Protein AF-A0A352F0M5-F1 (afdb_monomer_lite)

Radius of gyration: 22.72 Å; chains: 1; bounding box: 65×69×51 Å

pLDDT: mean 89.51, std 15.89, range [37.47, 98.88]

Structure (mmCIF, N/CA/C/O backbone):
data_AF-A0A352F0M5-F1
#
_entry.id   AF-A0A352F0M5-F1
#
loop_
_atom_site.group_PDB
_atom_site.id
_atom_site.type_symbol
_atom_site.label_atom_id
_atom_site.label_alt_id
_atom_site.label_comp_id
_atom_site.label_asym_id
_atom_site.label_entity_id
_atom_site.label_seq_id
_atom_site.pdbx_PDB_ins_code
_atom_site.Cartn_x
_atom_site.Cartn_y
_atom_site.Cartn_z
_atom_site.occupancy
_atom_site.B_iso_or_equiv
_atom_site.auth_seq_id
_atom_site.auth_comp_id
_atom_site.auth_asym_id
_atom_site.auth_atom_id
_atom_site.pdbx_PDB_model_num
ATOM 1 N N . MET A 1 1 ? 38.430 -56.280 -32.526 1.00 38.50 1 MET A N 1
ATOM 2 C CA . MET A 1 1 ? 38.463 -55.019 -31.751 1.00 38.50 1 MET A CA 1
ATOM 3 C C . MET A 1 1 ? 37.377 -54.097 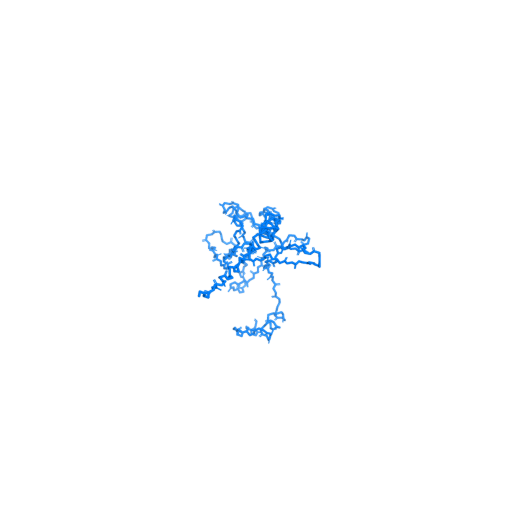-32.288 1.00 38.50 1 MET A C 1
ATOM 5 O O . MET A 1 1 ? 37.520 -53.612 -33.399 1.00 38.50 1 MET A O 1
ATOM 9 N N . LYS A 1 2 ? 36.256 -53.941 -31.570 1.00 37.47 2 LYS A N 1
ATOM 10 C CA . LYS A 1 2 ? 35.187 -52.993 -31.925 1.00 37.47 2 LYS A CA 1
ATOM 11 C C . LYS A 1 2 ? 35.391 -51.731 -31.089 1.00 37.47 2 LYS A C 1
ATOM 13 O O . LYS A 1 2 ? 35.404 -51.813 -29.866 1.00 37.47 2 LYS A O 1
ATOM 18 N N . LEU A 1 3 ? 35.627 -50.609 -31.759 1.00 42.34 3 LEU A N 1
ATOM 19 C CA . LEU A 1 3 ? 35.839 -49.307 -31.141 1.00 42.34 3 LEU A CA 1
ATOM 20 C C . LEU A 1 3 ? 34.457 -48.716 -30.818 1.00 42.34 3 LEU A C 1
ATOM 22 O O . LEU A 1 3 ? 33.738 -48.299 -31.722 1.00 42.34 3 LEU A O 1
ATOM 26 N N . SER A 1 4 ? 34.049 -48.756 -29.549 1.00 44.78 4 SER A N 1
ATOM 27 C CA . SER A 1 4 ? 32.827 -48.092 -29.084 1.00 44.78 4 SER A CA 1
ATOM 28 C C . SER A 1 4 ? 33.103 -46.603 -28.910 1.00 44.78 4 SER A C 1
ATOM 30 O O . SER A 1 4 ? 33.797 -46.198 -27.980 1.00 44.78 4 SER A O 1
ATOM 32 N N . THR A 1 5 ? 32.568 -45.783 -29.807 1.00 45.91 5 THR A N 1
ATOM 33 C CA . THR A 1 5 ? 32.601 -44.324 -29.693 1.00 45.91 5 THR A CA 1
ATOM 34 C C . THR A 1 5 ? 31.627 -43.887 -28.597 1.00 45.91 5 THR A C 1
ATOM 36 O O . THR A 1 5 ? 30.413 -43.929 -28.788 1.00 45.91 5 THR A O 1
ATOM 39 N N . LEU A 1 6 ? 32.144 -43.477 -27.434 1.00 50.50 6 LEU A N 1
ATOM 40 C CA . LEU A 1 6 ? 31.355 -42.752 -26.436 1.00 50.50 6 LEU A CA 1
ATOM 41 C C . LEU A 1 6 ? 31.089 -41.334 -26.960 1.00 50.50 6 LEU A C 1
ATOM 43 O O . LEU A 1 6 ? 32.001 -40.513 -27.035 1.00 50.50 6 LEU A O 1
ATOM 47 N N . ILE A 1 7 ? 29.838 -41.040 -27.309 1.00 53.38 7 ILE A N 1
ATOM 48 C CA . ILE A 1 7 ? 29.383 -39.675 -27.583 1.00 53.38 7 ILE A CA 1
ATOM 49 C C . ILE A 1 7 ? 29.121 -39.004 -26.230 1.00 53.38 7 ILE A C 1
ATOM 51 O O . ILE A 1 7 ? 28.092 -39.233 -25.599 1.00 53.38 7 ILE A O 1
ATOM 55 N N . PHE A 1 8 ? 30.062 -38.179 -25.772 1.00 48.06 8 PHE A N 1
ATOM 56 C CA . PHE A 1 8 ? 29.820 -37.223 -24.692 1.00 48.06 8 PHE A CA 1
ATOM 57 C C . PHE A 1 8 ? 29.032 -36.041 -25.270 1.00 48.06 8 PHE A C 1
ATOM 59 O O . PHE A 1 8 ? 29.603 -35.137 -25.878 1.00 48.06 8 PHE A O 1
ATOM 66 N N . VAL A 1 9 ? 27.707 -36.048 -25.110 1.00 54.28 9 VAL A N 1
ATOM 67 C CA . VAL A 1 9 ? 26.885 -34.858 -25.368 1.00 54.28 9 VAL A CA 1
ATOM 68 C C . VAL A 1 9 ? 27.141 -33.875 -24.227 1.00 54.28 9 VAL A C 1
ATOM 70 O O . VAL A 1 9 ? 26.575 -33.996 -23.143 1.00 54.28 9 VAL A O 1
ATOM 73 N N . VAL A 1 10 ? 28.035 -32.916 -24.454 1.00 55.19 10 VAL A N 1
ATOM 74 C CA . VAL A 1 10 ? 28.230 -31.780 -23.551 1.00 55.19 10 VAL A CA 1
ATOM 75 C C . VAL A 1 10 ? 27.029 -30.850 -23.725 1.00 55.19 10 VAL A C 1
ATOM 77 O O . VAL A 1 10 ? 26.967 -30.073 -24.675 1.00 55.19 10 VAL A O 1
ATOM 80 N N . PHE A 1 11 ? 26.059 -30.928 -22.812 1.00 54.56 11 PHE A N 1
ATOM 81 C CA . PHE A 1 11 ? 25.080 -29.859 -22.613 1.00 54.56 11 PHE A CA 1
ATOM 82 C C . PHE A 1 11 ? 25.842 -28.636 -22.083 1.00 54.56 11 PHE A C 1
ATOM 84 O O . PHE A 1 11 ? 26.047 -28.486 -20.879 1.00 54.56 11 PHE A O 1
ATOM 91 N N . VAL A 1 12 ? 26.334 -27.782 -22.984 1.00 56.44 12 VAL A N 1
ATOM 92 C CA . VAL A 1 12 ? 26.862 -26.468 -22.605 1.00 56.44 12 VAL A CA 1
ATOM 93 C C . VAL A 1 12 ? 25.679 -25.649 -22.101 1.00 56.44 12 VAL A C 1
ATOM 95 O O . VAL A 1 12 ? 24.803 -25.238 -22.858 1.00 56.44 12 VAL A O 1
ATOM 98 N N . LEU A 1 13 ? 25.639 -25.490 -20.784 1.00 53.12 13 LEU A N 1
ATOM 99 C CA . LEU A 1 13 ? 24.622 -24.774 -20.033 1.00 53.12 13 LEU A CA 1
ATOM 100 C C . LEU A 1 13 ? 24.558 -23.302 -20.467 1.00 53.12 13 LEU A C 1
ATOM 102 O O . LEU A 1 13 ? 25.525 -22.552 -20.335 1.00 53.12 13 LEU A O 1
ATOM 106 N N . THR A 1 14 ? 23.391 -22.866 -20.935 1.00 51.72 14 THR A N 1
ATOM 107 C CA . THR A 1 14 ? 23.050 -21.464 -21.211 1.00 51.72 14 THR A CA 1
ATOM 108 C C . THR A 1 14 ? 22.883 -20.666 -19.906 1.00 51.72 14 THR A C 1
ATOM 110 O O . THR A 1 14 ? 21.792 -20.204 -19.588 1.00 51.72 14 THR A O 1
ATOM 113 N N . PHE A 1 15 ? 23.947 -20.493 -19.115 1.00 55.72 15 PHE A N 1
ATOM 114 C CA . PHE A 1 15 ? 23.891 -19.710 -17.866 1.00 55.72 15 PHE A CA 1
ATOM 115 C C . PHE A 1 15 ? 23.842 -18.189 -18.092 1.00 55.72 15 PHE A C 1
ATOM 117 O O . PHE A 1 15 ? 23.341 -17.448 -17.248 1.00 55.72 15 PHE A O 1
ATOM 124 N N . ALA A 1 16 ? 24.335 -17.700 -19.234 1.00 55.16 16 ALA A N 1
ATOM 125 C CA . ALA A 1 16 ? 24.473 -16.263 -19.486 1.00 55.16 16 ALA A CA 1
ATOM 126 C C . ALA A 1 16 ? 23.126 -15.528 -19.655 1.00 55.16 16 ALA A C 1
ATOM 128 O O . ALA A 1 16 ? 23.014 -14.355 -19.302 1.00 55.16 16 ALA A O 1
ATOM 129 N N . GLN A 1 17 ? 22.087 -16.203 -20.159 1.00 50.84 17 GLN A N 1
ATOM 130 C CA . GLN A 1 17 ? 20.763 -15.594 -20.351 1.00 50.84 17 GLN A CA 1
ATOM 131 C C . GLN A 1 17 ? 19.983 -15.432 -19.038 1.00 50.84 17 GLN A C 1
ATOM 133 O O . GLN A 1 17 ? 19.281 -14.435 -18.872 1.00 50.84 17 GLN A O 1
ATOM 138 N N . GLN A 1 18 ? 20.125 -16.365 -18.090 1.00 52.69 18 GLN A N 1
ATOM 139 C CA . GLN A 1 18 ? 19.417 -16.297 -16.806 1.00 52.69 18 GLN A CA 1
ATOM 140 C C . GLN A 1 18 ? 19.937 -15.166 -15.909 1.00 52.69 18 GLN A C 1
ATOM 142 O O . GLN A 1 18 ? 19.137 -14.501 -15.256 1.00 52.69 18 GLN A O 1
ATOM 147 N N . ALA A 1 19 ? 21.246 -14.891 -15.927 1.00 57.59 19 ALA A N 1
ATOM 148 C CA . ALA A 1 19 ? 21.834 -13.804 -15.142 1.00 57.59 19 ALA A CA 1
ATOM 149 C C . ALA A 1 19 ? 21.319 -12.415 -15.573 1.00 57.59 19 ALA A C 1
ATOM 151 O O . ALA A 1 19 ? 20.979 -11.599 -14.725 1.00 57.59 19 ALA A O 1
ATOM 152 N N . ASN A 1 20 ? 21.193 -12.167 -16.882 1.00 62.47 20 ASN A N 1
ATOM 153 C CA . ASN A 1 20 ? 20.748 -10.875 -17.425 1.00 62.47 20 ASN A CA 1
ATOM 154 C C . ASN A 1 20 ? 19.236 -10.641 -17.219 1.00 62.47 20 ASN A C 1
ATOM 156 O O . ASN A 1 20 ? 18.799 -9.532 -16.923 1.00 62.47 20 ASN A O 1
ATOM 160 N N . ALA A 1 21 ? 18.419 -11.697 -17.319 1.00 61.97 21 ALA A N 1
ATOM 161 C CA . ALA A 1 21 ? 16.993 -11.601 -17.012 1.00 61.97 21 ALA A CA 1
ATOM 162 C C . ALA A 1 21 ? 16.757 -11.303 -15.522 1.00 61.97 21 ALA A C 1
ATOM 164 O O . ALA A 1 21 ? 16.006 -10.384 -15.206 1.00 61.97 21 ALA A O 1
ATOM 165 N N . GLN A 1 22 ? 17.427 -12.029 -14.619 1.00 68.69 22 GLN A N 1
ATOM 166 C CA . GLN A 1 22 ? 17.316 -11.825 -13.171 1.00 68.69 22 GLN A CA 1
ATOM 167 C C . GLN A 1 22 ? 17.728 -10.404 -12.749 1.00 68.69 22 GLN A C 1
ATOM 169 O O . GLN A 1 22 ? 17.089 -9.816 -11.878 1.00 68.69 22 GLN A O 1
ATOM 174 N N . ASP A 1 23 ? 18.737 -9.838 -13.413 1.00 84.12 23 ASP A N 1
ATOM 175 C CA . ASP A 1 23 ? 19.203 -8.469 -13.187 1.00 84.12 23 ASP A CA 1
ATOM 176 C C . ASP A 1 23 ? 18.105 -7.433 -13.491 1.00 84.12 23 ASP A C 1
ATOM 178 O O . ASP A 1 23 ? 17.802 -6.578 -12.663 1.00 84.12 23 ASP A O 1
ATOM 182 N N . LYS A 1 24 ? 17.385 -7.567 -14.615 1.00 91.62 24 LYS A N 1
ATOM 183 C CA . LYS A 1 24 ? 16.294 -6.635 -14.976 1.00 91.62 24 LYS A CA 1
ATOM 184 C C . LYS A 1 24 ? 15.140 -6.625 -13.971 1.00 91.62 24 LYS A C 1
ATOM 186 O O . LYS A 1 24 ? 14.629 -5.555 -13.646 1.00 91.62 24 LYS A O 1
ATOM 191 N N . TRP A 1 25 ? 14.727 -7.794 -13.477 1.00 93.94 25 TRP A N 1
ATOM 192 C CA . TRP A 1 25 ? 13.666 -7.888 -12.465 1.00 93.94 25 TRP A CA 1
ATOM 193 C C . TRP A 1 25 ? 14.105 -7.283 -11.132 1.00 93.94 25 TRP A C 1
ATOM 195 O O . TRP A 1 25 ? 13.325 -6.582 -10.490 1.00 93.94 25 TRP A O 1
ATOM 205 N N . GLN A 1 26 ? 15.359 -7.504 -10.735 1.00 93.81 26 GLN A N 1
ATOM 206 C CA . GLN A 1 26 ? 15.910 -6.894 -9.531 1.00 93.81 26 GLN A CA 1
ATOM 207 C C . GLN A 1 26 ? 16.006 -5.368 -9.661 1.00 93.81 26 GLN A C 1
ATOM 209 O O . GLN A 1 26 ? 15.571 -4.654 -8.758 1.00 93.81 26 GLN A O 1
ATOM 214 N N . ILE A 1 27 ? 16.507 -4.870 -10.795 1.00 94.94 27 ILE A N 1
ATOM 215 C CA . ILE A 1 27 ? 16.566 -3.435 -11.097 1.00 94.94 27 ILE A CA 1
ATOM 216 C C . ILE A 1 27 ? 15.164 -2.816 -11.018 1.00 94.94 27 ILE A C 1
ATOM 218 O O . ILE A 1 27 ? 14.997 -1.752 -10.428 1.00 94.94 27 ILE A O 1
ATOM 222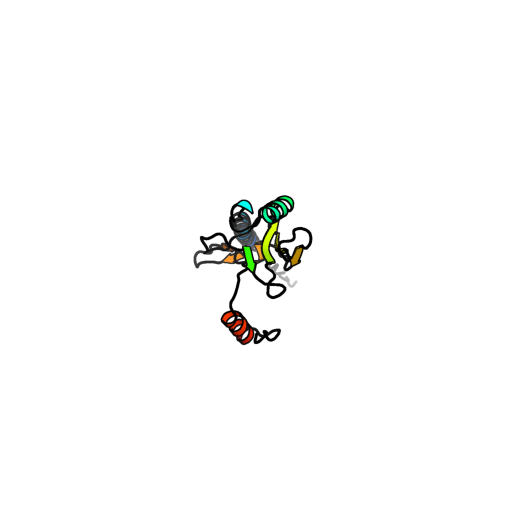 N N . ALA A 1 28 ? 14.140 -3.485 -11.554 1.00 96.12 28 ALA A N 1
ATOM 223 C CA . ALA A 1 28 ? 12.761 -3.001 -11.497 1.00 96.12 28 ALA A CA 1
ATOM 224 C C . ALA A 1 28 ? 12.173 -2.993 -10.071 1.00 96.12 28 ALA A C 1
ATOM 226 O O . ALA A 1 28 ? 11.469 -2.051 -9.693 1.00 96.12 28 ALA A O 1
ATOM 227 N N . ASP A 1 29 ? 12.479 -4.000 -9.247 1.00 96.88 29 ASP A N 1
ATOM 228 C CA . ASP A 1 29 ? 12.089 -4.009 -7.830 1.00 96.88 29 ASP A CA 1
ATOM 229 C C . ASP A 1 29 ? 12.732 -2.835 -7.074 1.00 96.88 29 ASP A C 1
ATOM 231 O O . ASP A 1 29 ? 12.071 -2.110 -6.324 1.00 96.88 29 ASP A O 1
ATOM 235 N N . GLU A 1 30 ? 14.023 -2.598 -7.307 1.00 96.31 30 GLU A N 1
ATOM 236 C CA . GLU A 1 30 ? 14.770 -1.489 -6.707 1.00 96.31 30 GLU A CA 1
ATOM 237 C C . GLU A 1 30 ? 14.256 -0.125 -7.181 1.00 96.31 30 GLU A C 1
ATOM 239 O O . GLU A 1 30 ? 14.119 0.793 -6.370 1.00 96.31 30 GLU A O 1
ATOM 244 N N . ALA A 1 31 ? 13.887 -0.013 -8.458 1.00 96.31 31 ALA A N 1
ATOM 245 C CA . ALA A 1 31 ? 13.338 1.198 -9.057 1.00 96.31 31 ALA A CA 1
ATOM 246 C C . ALA A 1 31 ? 11.861 1.456 -8.707 1.00 96.31 31 ALA A C 1
ATOM 248 O O . ALA A 1 31 ? 11.352 2.547 -8.977 1.00 96.31 31 ALA A O 1
ATOM 249 N N . THR A 1 32 ? 11.154 0.489 -8.107 1.00 97.62 32 THR A N 1
ATOM 250 C CA . THR A 1 32 ? 9.743 0.656 -7.733 1.00 97.62 32 THR A CA 1
ATOM 251 C C . THR A 1 32 ? 9.577 1.853 -6.796 1.00 97.62 32 THR A C 1
ATOM 253 O O . THR A 1 32 ? 10.161 1.906 -5.707 1.00 97.62 32 THR A O 1
ATOM 256 N N . LEU A 1 33 ? 8.732 2.807 -7.203 1.00 98.12 33 LEU A N 1
ATOM 257 C CA . LEU A 1 33 ? 8.438 4.005 -6.426 1.00 98.12 33 LEU A CA 1
ATOM 258 C C . LEU A 1 33 ? 7.743 3.628 -5.115 1.00 98.12 33 LEU A C 1
ATOM 260 O O . LEU A 1 33 ? 6.646 3.071 -5.107 1.00 98.12 33 LEU A O 1
ATOM 264 N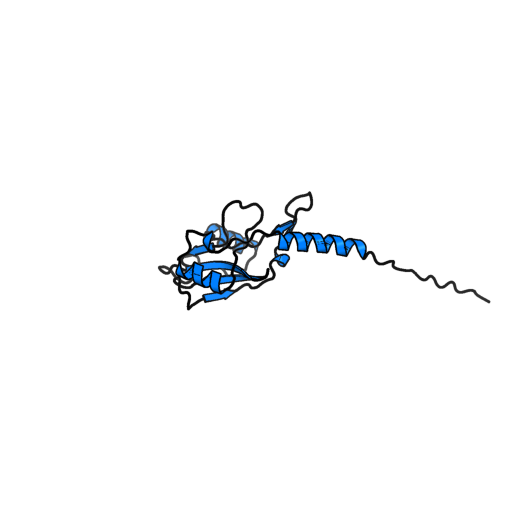 N . ARG A 1 34 ? 8.368 3.985 -3.991 1.00 98.31 34 ARG A N 1
ATOM 265 C CA . ARG A 1 34 ? 7.831 3.768 -2.644 1.00 98.31 34 ARG A CA 1
ATOM 266 C C . ARG A 1 34 ? 7.748 5.091 -1.898 1.00 98.31 34 ARG A C 1
ATOM 268 O O . ARG A 1 34 ? 8.756 5.658 -1.478 1.00 98.31 34 ARG A O 1
ATOM 275 N N . LEU A 1 35 ? 6.532 5.602 -1.736 1.00 98.69 35 LEU A N 1
ATOM 276 C CA . LEU A 1 35 ? 6.298 6.901 -1.114 1.00 98.69 35 LEU A CA 1
ATOM 277 C C . LEU A 1 35 ? 6.411 6.816 0.411 1.00 98.69 35 LEU A C 1
ATOM 279 O O . LEU A 1 35 ? 6.004 5.836 1.040 1.00 98.69 35 LEU A O 1
ATOM 283 N N . LYS A 1 36 ? 6.939 7.874 1.034 1.00 98.62 36 LYS A N 1
ATOM 284 C CA . LYS A 1 36 ? 6.914 8.018 2.497 1.00 98.62 36 LYS A CA 1
ATOM 285 C C . LYS A 1 36 ? 5.471 8.252 2.972 1.00 98.62 36 LYS A C 1
ATOM 287 O O . LYS A 1 36 ? 4.715 8.914 2.264 1.00 98.62 36 LYS A O 1
ATOM 292 N N . PRO A 1 37 ? 5.099 7.841 4.200 1.00 98.62 37 PRO A N 1
ATOM 293 C CA . PRO A 1 37 ? 3.756 8.076 4.742 1.00 98.62 37 PRO A CA 1
ATOM 294 C C . PRO A 1 37 ? 3.314 9.549 4.738 1.00 98.62 37 PRO A C 1
ATOM 296 O O . PRO A 1 37 ? 2.129 9.839 4.639 1.00 98.62 37 PRO A O 1
ATOM 299 N N . THR A 1 38 ? 4.258 10.491 4.800 1.00 98.50 38 THR A N 1
ATOM 300 C CA . THR A 1 38 ? 3.994 11.939 4.745 1.00 98.50 38 THR A CA 1
ATOM 301 C C . THR A 1 38 ? 3.512 12.438 3.382 1.00 98.50 38 THR A C 1
ATOM 303 O O . THR A 1 38 ? 3.057 13.572 3.299 1.00 98.50 38 THR A O 1
ATOM 306 N N . ALA A 1 39 ? 3.604 11.628 2.323 1.00 98.31 39 ALA A N 1
ATOM 307 C CA . ALA A 1 39 ? 3.069 11.962 1.002 1.00 98.31 39 ALA A CA 1
ATOM 308 C C . ALA A 1 39 ? 1.531 11.844 0.927 1.00 98.31 39 ALA A C 1
ATOM 310 O O . ALA A 1 39 ? 0.936 12.283 -0.052 1.00 98.31 39 ALA A O 1
ATOM 311 N N . PHE A 1 40 ? 0.889 11.266 1.948 1.00 98.25 40 PHE A N 1
ATOM 312 C CA . PHE A 1 40 ? -0.550 11.000 1.985 1.00 98.25 40 PHE A CA 1
ATOM 313 C C . PHE A 1 40 ? -1.236 11.941 2.978 1.00 98.25 40 PHE A C 1
ATOM 315 O O . PHE A 1 40 ? -1.342 11.640 4.169 1.00 98.25 40 PHE A O 1
ATOM 322 N N . SER A 1 41 ? -1.702 13.095 2.495 1.00 97.06 41 SER A N 1
ATOM 323 C CA . SER A 1 41 ? -2.322 14.142 3.323 1.00 97.06 41 SER A CA 1
ATOM 324 C C . SER A 1 41 ? -3.607 13.694 4.027 1.00 97.06 41 SER A C 1
ATOM 326 O O . SER A 1 41 ? -3.968 14.253 5.060 1.00 97.06 41 SER A O 1
ATOM 328 N N . GLN A 1 42 ? -4.277 12.664 3.507 1.00 96.56 42 GLN A N 1
ATOM 329 C CA . GLN A 1 42 ? -5.467 12.081 4.117 1.00 96.56 42 GLN A CA 1
ATOM 330 C C . GLN A 1 42 ? -5.168 11.295 5.403 1.00 96.56 42 GLN A C 1
ATOM 332 O O . GLN A 1 42 ? -6.082 11.072 6.197 1.00 96.56 42 GLN A O 1
ATOM 337 N N . LEU A 1 43 ? -3.922 10.852 5.621 1.00 98.25 43 LEU A N 1
ATOM 338 C CA . LEU A 1 43 ? -3.580 10.043 6.788 1.00 98.25 43 LEU A CA 1
ATOM 339 C C . LEU A 1 43 ? -3.588 10.878 8.079 1.00 98.25 43 LEU A C 1
ATOM 341 O O . LEU A 1 43 ? -2.905 11.900 8.170 1.00 98.25 43 LEU A O 1
ATOM 345 N N . PRO A 1 44 ? -4.256 10.400 9.144 1.00 98.19 44 PRO A N 1
ATOM 346 C CA . PRO A 1 44 ? -4.125 10.970 10.474 1.00 98.19 44 PRO A CA 1
ATOM 347 C C . PRO A 1 44 ? -2.668 10.966 10.956 1.00 98.19 44 PRO A C 1
ATOM 349 O O . PRO A 1 44 ? -1.942 9.981 10.791 1.00 98.19 44 PRO A O 1
ATOM 352 N N . LYS A 1 45 ? -2.246 12.043 11.631 1.00 98.44 45 LYS A N 1
ATOM 353 C CA . LYS A 1 45 ? -0.862 12.224 12.115 1.00 98.44 45 LYS A CA 1
ATOM 354 C C . LYS A 1 45 ? -0.358 11.046 12.959 1.00 98.44 45 LYS A C 1
ATOM 356 O O . LYS A 1 45 ? 0.798 10.650 12.842 1.00 98.44 45 LYS A O 1
ATOM 361 N N . ASN A 1 46 ? -1.214 10.462 13.798 1.00 98.44 46 ASN A N 1
ATOM 362 C CA . ASN A 1 46 ? -0.867 9.293 14.610 1.00 98.44 46 ASN A CA 1
ATOM 363 C C . ASN A 1 46 ? -0.558 8.052 13.751 1.00 98.44 46 ASN A C 1
ATOM 365 O O . ASN A 1 46 ? 0.363 7.305 14.085 1.00 98.44 46 ASN A O 1
ATOM 369 N N . ILE A 1 47 ? -1.279 7.843 12.644 1.00 98.69 47 ILE A N 1
ATOM 370 C CA . ILE A 1 47 ? -1.023 6.741 11.707 1.00 98.69 47 ILE A CA 1
ATOM 371 C C . ILE A 1 47 ? 0.275 6.994 10.939 1.00 98.69 47 ILE A C 1
ATOM 373 O O . ILE A 1 47 ? 1.104 6.090 10.873 1.00 98.69 47 ILE A O 1
ATOM 377 N N . VAL A 1 48 ? 0.517 8.222 10.463 1.00 98.81 48 VAL A N 1
ATOM 378 C CA . VAL A 1 48 ? 1.793 8.606 9.820 1.00 98.81 48 VAL A CA 1
ATOM 379 C C . VAL A 1 48 ? 2.986 8.263 10.718 1.00 98.81 48 VAL A C 1
ATOM 381 O O . VAL A 1 48 ? 3.900 7.564 10.284 1.00 98.81 48 VAL A O 1
ATOM 384 N N . LEU A 1 49 ? 2.948 8.674 11.990 1.00 98.75 49 LEU A N 1
ATOM 385 C CA . LEU A 1 49 ? 4.009 8.378 12.961 1.00 98.75 49 LEU A CA 1
ATOM 386 C C . LEU A 1 49 ? 4.159 6.871 13.223 1.00 98.75 49 LEU A C 1
ATOM 388 O O . LEU A 1 49 ? 5.276 6.368 13.347 1.00 98.75 49 LEU A O 1
ATOM 392 N N . SER A 1 50 ? 3.047 6.130 13.289 1.00 98.62 50 SER A N 1
ATOM 393 C CA . SER A 1 50 ? 3.076 4.672 13.459 1.00 98.62 50 SER A CA 1
ATOM 394 C C . SER A 1 50 ? 3.734 3.971 12.268 1.00 98.62 50 SER A C 1
ATOM 396 O O . SER A 1 50 ? 4.561 3.082 12.465 1.00 98.62 50 SER A O 1
ATOM 398 N N . LEU A 1 51 ? 3.420 4.398 11.042 1.00 98.75 51 LEU A N 1
ATOM 399 C CA . LEU A 1 51 ? 4.020 3.881 9.811 1.00 98.75 51 LEU A CA 1
ATOM 400 C C . LEU A 1 51 ? 5.517 4.209 9.737 1.00 98.75 51 LEU A C 1
ATOM 402 O O . LEU A 1 51 ? 6.319 3.324 9.448 1.00 98.75 51 LEU A O 1
ATOM 406 N N . GLN A 1 52 ? 5.911 5.441 10.073 1.00 98.69 52 GLN A N 1
ATOM 407 C CA . GLN A 1 52 ? 7.321 5.844 10.130 1.00 98.69 52 GLN A CA 1
ATOM 408 C C . GLN A 1 52 ? 8.114 5.021 11.150 1.00 98.69 52 GLN A C 1
ATOM 410 O O . GLN A 1 52 ? 9.185 4.520 10.822 1.00 98.69 52 GLN A O 1
ATOM 415 N N . LYS A 1 53 ? 7.569 4.796 12.356 1.00 98.44 53 LYS A N 1
ATOM 416 C CA . LYS A 1 53 ? 8.195 3.938 13.380 1.00 98.44 53 LYS A CA 1
ATOM 417 C C . LYS A 1 53 ? 8.385 2.492 12.904 1.00 98.44 53 LYS A C 1
ATOM 419 O O . LYS A 1 53 ? 9.266 1.793 13.393 1.00 98.44 53 LYS A O 1
ATOM 424 N N . ARG A 1 54 ? 7.556 2.037 11.963 1.00 97.75 54 ARG A N 1
ATOM 425 C CA . ARG A 1 54 ? 7.639 0.708 11.339 1.00 97.75 54 ARG A CA 1
ATOM 426 C C . ARG A 1 54 ? 8.552 0.675 10.109 1.00 97.75 54 ARG A C 1
ATOM 428 O O . ARG A 1 54 ? 8.598 -0.361 9.452 1.00 97.75 54 ARG A O 1
ATOM 435 N N . SER A 1 55 ? 9.225 1.780 9.774 1.00 98.38 55 SER A N 1
ATOM 436 C CA . SER A 1 55 ? 10.002 1.944 8.535 1.00 98.38 55 SER A CA 1
ATOM 437 C C . SER A 1 55 ? 9.180 1.637 7.281 1.00 98.38 55 SER A C 1
ATOM 439 O O . SER A 1 55 ? 9.675 1.073 6.309 1.00 98.38 55 SER A O 1
ATOM 441 N N . CYS A 1 56 ? 7.890 1.966 7.331 1.00 98.62 56 CYS A N 1
ATOM 442 C CA . CYS A 1 56 ? 6.959 1.689 6.257 1.00 98.62 56 CYS A CA 1
ATOM 443 C C . CYS A 1 56 ? 7.094 2.708 5.126 1.00 98.62 56 CYS A C 1
ATOM 445 O O . CYS A 1 56 ? 7.087 3.919 5.364 1.00 98.62 56 CYS 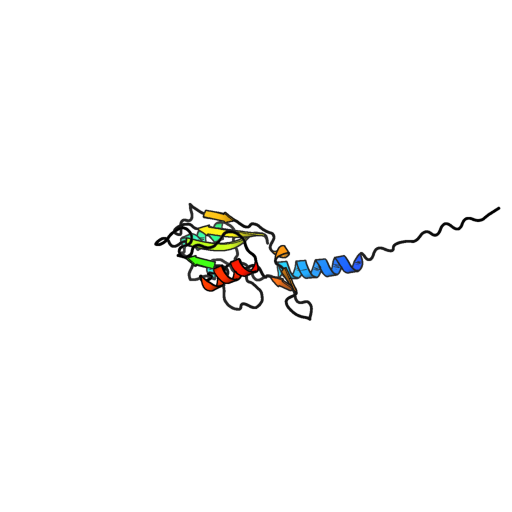A O 1
ATOM 447 N N . THR A 1 57 ? 7.108 2.208 3.897 1.00 98.81 57 THR A N 1
ATOM 448 C CA . THR A 1 57 ? 6.868 2.991 2.682 1.00 98.81 57 THR A CA 1
ATOM 449 C C . THR A 1 57 ? 5.689 2.391 1.920 1.00 98.81 57 THR A C 1
ATOM 451 O O . THR A 1 57 ? 5.350 1.227 2.123 1.00 98.81 57 THR A O 1
ATOM 454 N N . VAL A 1 58 ? 5.029 3.181 1.079 1.00 98.81 58 VAL A N 1
ATOM 455 C CA . VAL A 1 58 ? 3.839 2.751 0.336 1.00 98.81 58 VAL A CA 1
ATOM 456 C C . VAL A 1 58 ? 4.225 2.579 -1.136 1.00 98.81 58 VAL A C 1
ATOM 458 O O . VAL A 1 58 ? 4.437 3.591 -1.815 1.00 98.81 58 VAL A O 1
ATOM 461 N N . PRO A 1 59 ? 4.369 1.340 -1.640 1.00 98.62 59 PRO A N 1
ATOM 462 C CA . PRO A 1 59 ? 4.726 1.105 -3.034 1.00 98.62 59 PRO A CA 1
ATOM 463 C C . PRO A 1 59 ? 3.601 1.582 -3.955 1.00 98.62 59 PRO A C 1
ATOM 465 O O . PRO A 1 59 ? 2.430 1.541 -3.576 1.00 98.62 59 PRO A O 1
ATOM 468 N N . GLN A 1 60 ? 3.959 2.079 -5.132 1.00 98.56 60 GLN A N 1
ATOM 469 C CA . GLN A 1 60 ? 3.031 2.591 -6.138 1.00 98.56 60 GLN A CA 1
ATOM 470 C C . GLN A 1 60 ? 3.059 1.683 -7.364 1.00 98.56 60 GLN A C 1
ATOM 472 O O . GLN A 1 60 ? 4.127 1.220 -7.768 1.00 98.56 60 GLN A O 1
ATOM 477 N N . THR A 1 61 ? 1.893 1.419 -7.947 1.00 97.81 61 THR A N 1
ATOM 478 C CA . THR A 1 61 ? 1.793 0.642 -9.173 1.00 97.81 61 THR A CA 1
ATOM 479 C C . THR A 1 61 ? 2.304 1.413 -10.380 1.00 97.81 61 THR A C 1
ATOM 481 O O . THR A 1 61 ? 2.269 2.646 -10.413 1.00 97.81 61 THR A O 1
ATOM 484 N N . PHE A 1 62 ? 2.712 0.685 -11.420 1.00 94.69 62 PHE A N 1
ATOM 485 C CA . PHE A 1 62 ? 2.908 1.285 -12.738 1.00 94.69 62 PHE A CA 1
ATOM 486 C C . PHE A 1 62 ? 1.594 1.901 -13.254 1.00 94.69 62 PHE A C 1
ATOM 488 O O . PHE A 1 62 ? 0.497 1.503 -12.857 1.00 94.69 62 PHE A O 1
ATOM 495 N N . GLY A 1 63 ? 1.705 2.900 -14.129 1.00 90.31 63 GLY A N 1
ATOM 496 C CA . GLY A 1 63 ? 0.564 3.505 -14.827 1.00 90.31 63 GLY A CA 1
ATOM 497 C C . GLY A 1 63 ? -0.335 4.431 -13.995 1.00 90.31 63 GLY A C 1
ATOM 498 O O . GLY A 1 63 ? -1.100 5.189 -14.584 1.00 90.31 63 GLY A O 1
ATOM 499 N N . ASN A 1 64 ? -0.236 4.439 -12.660 1.00 92.06 64 ASN A N 1
ATOM 500 C CA . ASN A 1 64 ? -0.975 5.378 -11.814 1.00 92.06 64 ASN A CA 1
ATOM 501 C C . ASN A 1 64 ? -0.072 6.536 -11.368 1.00 92.06 64 ASN A C 1
ATOM 503 O O . ASN A 1 64 ? 0.900 6.342 -10.640 1.00 92.06 64 ASN A O 1
ATOM 507 N N . SER A 1 65 ? -0.408 7.753 -11.796 1.00 90.44 65 SER A N 1
ATOM 508 C CA . SER A 1 65 ? 0.341 8.973 -11.472 1.00 90.44 65 SER A CA 1
ATOM 509 C C . SER A 1 65 ? -0.026 9.582 -10.116 1.00 90.44 65 SER A C 1
ATOM 511 O O . SER A 1 65 ? 0.666 10.481 -9.637 1.00 90.44 65 SER A O 1
ATOM 513 N N . THR A 1 66 ? -1.104 9.114 -9.486 1.00 94.38 66 THR A N 1
ATOM 514 C CA . THR A 1 66 ? -1.595 9.640 -8.210 1.00 94.38 66 THR A CA 1
ATOM 515 C C . THR A 1 66 ? -1.188 8.739 -7.040 1.00 94.38 66 THR A C 1
ATOM 517 O O . THR A 1 66 ? -1.229 7.512 -7.177 1.00 94.38 66 THR A O 1
ATOM 520 N N . PRO A 1 67 ? -0.813 9.308 -5.873 1.00 97.75 67 PRO A N 1
ATOM 521 C CA . PRO A 1 67 ? -0.541 8.518 -4.678 1.00 97.75 67 PRO A CA 1
ATOM 522 C C . PRO A 1 67 ? -1.737 7.642 -4.282 1.00 97.75 67 PRO A C 1
ATOM 524 O O . PRO A 1 67 ? -2.810 8.148 -3.960 1.00 97.75 67 PRO A O 1
ATOM 527 N N . HIS A 1 68 ? -1.537 6.329 -4.259 1.00 98.19 68 HIS A N 1
ATOM 528 C CA . HIS A 1 68 ? -2.552 5.325 -3.930 1.00 98.19 68 HIS A CA 1
ATOM 529 C C . HIS A 1 68 ? -1.995 4.304 -2.925 1.00 98.19 68 HIS A C 1
ATOM 531 O O . HIS A 1 68 ? -0.956 4.543 -2.303 1.00 98.19 68 HIS A O 1
ATOM 537 N N . ASN A 1 69 ? -2.696 3.179 -2.728 1.00 98.50 69 ASN A N 1
ATOM 538 C CA . ASN A 1 69 ? -2.366 2.149 -1.733 1.00 98.50 69 ASN A CA 1
ATOM 539 C C . ASN A 1 69 ? -2.562 2.569 -0.263 1.00 98.50 69 ASN A C 1
ATOM 541 O O . ASN A 1 69 ? -2.046 1.938 0.665 1.00 98.50 69 ASN A O 1
ATOM 545 N N . VAL A 1 70 ? -3.381 3.602 -0.052 1.00 98.31 70 VAL A N 1
ATOM 546 C CA . VAL A 1 70 ? -3.872 4.063 1.250 1.00 98.31 70 VAL A CA 1
ATOM 547 C C . VAL A 1 70 ? -5.381 4.253 1.150 1.00 98.31 70 VAL A C 1
ATOM 549 O O . VAL A 1 70 ? -5.845 5.201 0.518 1.00 98.31 70 VAL A O 1
ATOM 552 N N . ILE A 1 71 ? -6.145 3.374 1.796 1.00 97.44 71 ILE A N 1
ATOM 553 C CA . ILE A 1 71 ? -7.610 3.393 1.769 1.00 97.44 71 ILE A CA 1
ATOM 554 C C . ILE A 1 71 ? -8.194 3.727 3.140 1.00 97.44 71 ILE A C 1
ATOM 556 O O . ILE A 1 71 ? -7.685 3.300 4.179 1.00 97.44 71 ILE A O 1
ATOM 560 N N . ARG A 1 72 ? -9.308 4.461 3.128 1.00 97.25 72 ARG A N 1
ATOM 561 C CA . ARG A 1 72 ? -10.162 4.712 4.291 1.00 97.25 72 ARG A CA 1
ATOM 562 C C . ARG A 1 72 ? -11.548 4.162 3.997 1.00 97.25 72 ARG A C 1
ATOM 564 O O . ARG A 1 72 ? -12.108 4.462 2.947 1.00 97.25 72 ARG A O 1
ATOM 571 N N . GLY A 1 73 ? -12.133 3.419 4.927 1.00 94.69 73 GLY A N 1
ATOM 572 C CA . GLY A 1 73 ? -13.468 2.860 4.725 1.00 94.69 73 GLY A CA 1
ATOM 573 C C . GLY A 1 73 ? -14.080 2.290 5.992 1.00 94.69 73 GLY A C 1
ATOM 574 O O . GLY A 1 73 ? -13.421 2.208 7.023 1.00 94.69 73 GLY A O 1
ATOM 575 N N . GLN A 1 74 ? -15.349 1.896 5.912 1.00 94.00 74 GLN A N 1
ATOM 576 C CA . GLN A 1 74 ? -16.032 1.173 6.986 1.00 94.00 74 GLN A CA 1
ATOM 577 C C . GLN A 1 74 ? -15.835 -0.328 6.776 1.00 94.00 74 GLN A C 1
ATOM 579 O O . GLN A 1 74 ? -16.705 -1.005 6.237 1.00 94.00 74 GLN A O 1
ATOM 584 N N . ILE A 1 75 ? -14.636 -0.816 7.108 1.00 91.94 75 ILE A N 1
ATOM 585 C CA . ILE A 1 75 ? -14.174 -2.159 6.735 1.00 91.94 75 ILE A CA 1
ATOM 586 C C . ILE A 1 75 ? -14.710 -3.194 7.726 1.00 91.94 75 ILE A C 1
ATOM 588 O O . ILE A 1 75 ? -15.263 -4.210 7.319 1.00 91.94 75 ILE A O 1
ATOM 592 N N . ALA A 1 76 ? -14.562 -2.942 9.029 1.00 92.19 76 ALA A N 1
ATOM 593 C CA . ALA A 1 76 ? -14.989 -3.887 10.060 1.00 92.19 76 ALA A CA 1
ATOM 594 C C . ALA A 1 76 ? -16.510 -3.897 10.261 1.00 92.19 76 ALA A C 1
ATOM 596 O O . ALA A 1 76 ? -17.109 -4.952 10.455 1.00 92.19 76 ALA A O 1
ATOM 597 N N . ARG A 1 77 ? -17.128 -2.710 10.289 1.00 92.50 77 ARG A N 1
ATOM 598 C CA . ARG A 1 77 ? -18.563 -2.526 10.541 1.00 92.50 77 ARG A CA 1
ATOM 599 C C . ARG A 1 77 ? -19.021 -1.126 10.157 1.00 92.50 77 ARG A C 1
ATOM 601 O O . ARG A 1 77 ? -18.232 -0.180 10.174 1.00 92.50 77 ARG A O 1
ATOM 608 N N . ARG A 1 78 ? -20.324 -0.989 9.902 1.00 91.69 78 ARG A N 1
ATOM 609 C CA . ARG A 1 78 ? -20.962 0.306 9.636 1.00 91.69 78 ARG A CA 1
ATOM 610 C C . ARG A 1 78 ? -20.733 1.283 10.802 1.00 91.69 78 ARG A C 1
ATOM 612 O O . ARG A 1 78 ? -20.783 0.891 11.965 1.00 91.69 78 ARG A O 1
ATOM 619 N N . GLY A 1 79 ? -20.467 2.546 10.481 1.00 94.31 79 GLY A N 1
ATOM 620 C CA . GLY A 1 79 ? -20.219 3.636 11.434 1.00 94.31 79 GLY A CA 1
ATOM 621 C C . GLY A 1 79 ? -18.786 3.738 11.977 1.00 94.31 79 GLY A C 1
ATOM 622 O O . GLY A 1 79 ? -18.441 4.755 12.572 1.00 94.31 79 GLY A O 1
ATOM 623 N N . GLN A 1 80 ? -17.932 2.738 11.748 1.00 95.06 80 GLN A N 1
ATOM 624 C CA . GLN A 1 80 ? -16.515 2.770 12.122 1.00 95.06 80 GLN A CA 1
ATOM 625 C C . GLN A 1 80 ? -15.658 3.095 10.900 1.00 95.06 80 GLN A C 1
ATOM 627 O O . GLN A 1 80 ? -15.883 2.508 9.853 1.00 95.06 80 GLN A O 1
ATOM 632 N N . PHE A 1 81 ? -14.664 3.981 11.017 1.00 96.06 81 PHE A N 1
ATOM 633 C CA . PHE A 1 81 ? -13.721 4.249 9.924 1.00 96.06 81 PHE A CA 1
ATOM 634 C C . PHE A 1 81 ? -12.352 3.640 10.209 1.00 96.06 81 PHE A C 1
ATOM 636 O O . PHE A 1 81 ? -11.655 4.029 11.146 1.00 96.06 81 PHE A O 1
ATOM 643 N N . ASP A 1 82 ? -11.964 2.719 9.344 1.00 97.88 82 ASP A N 1
ATOM 644 C CA . ASP A 1 82 ? -10.703 1.999 9.360 1.00 97.88 82 ASP A CA 1
ATOM 645 C C . ASP A 1 82 ? -9.768 2.547 8.281 1.00 97.88 82 ASP A C 1
ATOM 647 O O . ASP A 1 82 ? -10.205 3.167 7.304 1.00 97.88 82 ASP A O 1
ATOM 651 N N . TRP A 1 83 ? -8.475 2.283 8.452 1.00 98.44 83 TRP A N 1
ATOM 652 C CA . TRP A 1 83 ? -7.463 2.556 7.436 1.00 98.44 83 TRP A CA 1
ATOM 653 C C . TRP A 1 83 ? -6.778 1.268 7.023 1.00 98.44 83 TRP A C 1
ATOM 655 O O . TRP A 1 83 ? -6.350 0.518 7.895 1.00 98.44 83 TRP A O 1
ATOM 665 N N . ALA A 1 84 ? -6.618 1.047 5.722 1.00 98.62 84 ALA A N 1
ATOM 666 C CA . ALA A 1 84 ? -5.777 -0.019 5.193 1.00 98.62 84 ALA A CA 1
ATOM 667 C C . ALA A 1 84 ? -4.659 0.581 4.333 1.00 98.62 84 ALA A C 1
ATOM 669 O O . ALA A 1 84 ? -4.904 1.452 3.500 1.00 98.62 84 ALA A O 1
ATOM 670 N N . ILE A 1 85 ? -3.421 0.154 4.572 1.00 98.81 85 ILE A N 1
ATOM 671 C CA . ILE A 1 85 ? -2.233 0.662 3.883 1.00 98.81 85 ILE A CA 1
ATOM 672 C C . ILE A 1 85 ? -1.440 -0.527 3.359 1.00 98.81 85 ILE A C 1
ATOM 674 O O . ILE A 1 85 ? -1.084 -1.409 4.144 1.00 98.81 85 ILE A O 1
ATOM 678 N N . LEU A 1 86 ? -1.110 -0.539 2.066 1.00 98.88 86 LEU A N 1
ATOM 679 C CA . LEU A 1 86 ? -0.105 -1.468 1.558 1.00 98.88 86 LEU A CA 1
ATOM 680 C C . LEU A 1 86 ? 1.267 -0.949 1.991 1.00 98.88 86 LEU A C 1
ATOM 682 O O . LEU A 1 86 ? 1.756 0.066 1.506 1.00 98.88 86 LEU A O 1
ATOM 686 N N . CYS A 1 87 ? 1.859 -1.626 2.963 1.00 98.88 87 CYS A N 1
ATOM 687 C CA . CYS A 1 87 ? 3.086 -1.214 3.613 1.00 98.88 87 CYS A CA 1
ATOM 688 C C . CYS A 1 87 ? 4.244 -2.100 3.171 1.00 98.88 87 CYS A C 1
ATOM 690 O O . CYS A 1 87 ? 4.257 -3.281 3.519 1.00 98.88 87 CYS A O 1
ATOM 692 N N . SER A 1 88 ? 5.222 -1.531 2.468 1.00 98.81 88 SER A N 1
ATOM 693 C CA . SER A 1 88 ? 6.484 -2.188 2.128 1.00 98.81 88 SER A CA 1
ATOM 694 C C . SER A 1 88 ? 7.589 -1.810 3.115 1.00 98.81 88 SER A C 1
ATOM 696 O O . SER A 1 88 ? 7.826 -0.631 3.403 1.00 98.81 88 SER A O 1
ATOM 698 N N . ARG A 1 89 ? 8.260 -2.838 3.642 1.00 98.50 89 ARG A N 1
ATOM 699 C CA . ARG A 1 89 ? 9.445 -2.748 4.503 1.00 98.50 89 ARG A CA 1
ATOM 700 C C . ARG A 1 89 ? 10.509 -3.652 3.903 1.00 98.50 89 ARG A C 1
ATOM 702 O O . ARG A 1 89 ? 10.282 -4.853 3.793 1.00 98.50 89 ARG A O 1
ATOM 709 N N . ASN A 1 90 ? 11.653 -3.085 3.525 1.00 97.31 90 ASN A N 1
ATOM 710 C CA . ASN A 1 90 ? 12.750 -3.820 2.883 1.00 97.31 90 ASN A CA 1
ATOM 711 C C . ASN A 1 90 ? 12.283 -4.678 1.689 1.00 97.31 90 ASN A C 1
ATOM 713 O O . ASN A 1 90 ? 12.670 -5.836 1.582 1.00 97.31 90 ASN A O 1
ATOM 717 N N . ARG A 1 91 ? 11.442 -4.107 0.811 1.00 97.62 91 ARG A N 1
ATOM 718 C CA . ARG A 1 91 ? 10.899 -4.767 -0.396 1.00 97.62 91 ARG A CA 1
ATOM 719 C C . ARG A 1 91 ? 9.999 -5.979 -0.110 1.00 97.62 91 ARG A C 1
ATOM 721 O O . ARG A 1 91 ? 9.798 -6.831 -0.967 1.00 97.62 91 ARG A O 1
ATOM 728 N N . VAL A 1 92 ? 9.419 -6.033 1.089 1.00 98.56 92 VAL A N 1
ATOM 729 C CA . VAL A 1 92 ? 8.367 -6.987 1.454 1.00 98.56 92 VAL A CA 1
ATOM 730 C C . VAL A 1 92 ? 7.134 -6.210 1.889 1.00 98.56 92 VAL A C 1
ATOM 732 O O . VAL A 1 92 ? 7.182 -5.466 2.878 1.00 98.56 92 VAL A O 1
ATOM 735 N N . SER A 1 93 ? 6.026 -6.391 1.171 1.00 98.81 93 SER A N 1
ATOM 736 C CA . SER A 1 93 ? 4.772 -5.696 1.438 1.00 98.81 93 SER A CA 1
ATOM 737 C C . SER A 1 93 ? 3.753 -6.540 2.190 1.00 98.81 93 SER A C 1
ATOM 739 O O . SER A 1 93 ? 3.602 -7.746 2.004 1.00 98.81 93 SER A O 1
ATOM 741 N N . SER A 1 94 ? 3.010 -5.862 3.055 1.00 98.81 94 SER A N 1
ATOM 742 C CA . SER A 1 94 ? 1.900 -6.399 3.841 1.00 98.81 94 SER A CA 1
ATOM 743 C C . SER A 1 94 ? 0.818 -5.332 3.959 1.00 98.81 94 SER A C 1
ATOM 745 O O . SER A 1 94 ? 1.137 -4.143 3.986 1.00 98.81 94 SER A O 1
ATOM 747 N N . ILE A 1 95 ? -0.448 -5.727 4.050 1.00 98.81 95 ILE A N 1
ATOM 748 C CA . ILE A 1 95 ? -1.548 -4.788 4.280 1.00 98.81 95 ILE A CA 1
ATOM 749 C C . ILE A 1 95 ? -1.670 -4.570 5.788 1.00 98.81 95 ILE A C 1
ATOM 751 O O . ILE A 1 95 ? -1.946 -5.512 6.532 1.00 98.81 95 ILE A O 1
ATOM 755 N N . LEU A 1 96 ? -1.466 -3.330 6.233 1.00 98.81 96 LEU A N 1
ATOM 756 C CA . LEU A 1 96 ? -1.700 -2.918 7.614 1.00 98.81 96 LEU A CA 1
ATOM 757 C C . LEU A 1 96 ? -3.096 -2.326 7.744 1.00 98.81 96 LEU A C 1
ATOM 759 O O . LEU A 1 96 ? -3.397 -1.341 7.070 1.00 98.81 96 LEU A O 1
ATOM 763 N N . VAL A 1 97 ? -3.916 -2.886 8.632 1.00 98.69 97 VAL A N 1
ATOM 764 C CA . VAL A 1 97 ? -5.270 -2.393 8.910 1.00 98.69 97 VAL A CA 1
ATOM 765 C C . VAL A 1 97 ? -5.329 -1.778 10.304 1.00 98.69 97 VAL A C 1
ATOM 767 O O . VAL A 1 97 ? -5.182 -2.485 11.297 1.00 98.69 97 VAL A O 1
ATOM 770 N N . PHE A 1 98 ? -5.541 -0.465 10.379 1.00 98.62 98 PHE A N 1
ATOM 771 C CA . PHE A 1 98 ? -5.713 0.295 11.618 1.00 98.62 98 PHE A CA 1
ATOM 772 C C . PHE A 1 98 ? -7.204 0.396 11.939 1.00 98.62 98 PHE A C 1
ATOM 774 O O . PHE A 1 98 ? -7.917 1.253 11.402 1.00 98.62 98 PHE A O 1
ATOM 781 N N . TRP A 1 99 ? -7.672 -0.481 12.824 1.00 98.12 99 TRP A N 1
ATOM 782 C CA . TRP A 1 99 ? -9.084 -0.559 13.187 1.00 98.12 99 TRP A CA 1
ATOM 783 C C . TRP A 1 99 ? -9.517 0.675 13.972 1.00 98.12 99 TRP A C 1
ATOM 785 O O . TRP A 1 99 ? -8.887 1.041 14.968 1.00 98.12 99 TRP A O 1
ATOM 795 N N . ASN A 1 100 ? -10.586 1.330 13.521 1.00 97.38 1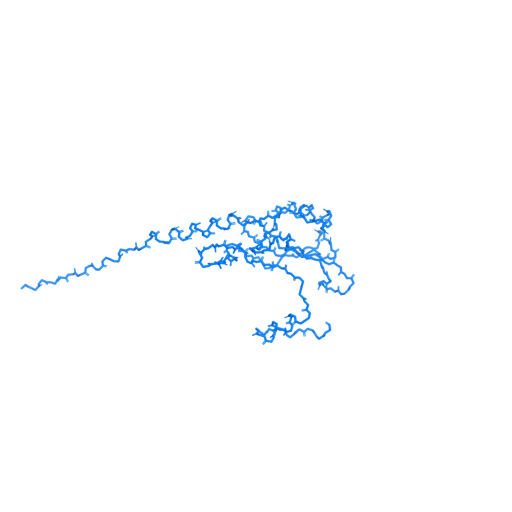00 ASN A N 1
ATOM 796 C CA . ASN A 1 100 ? -11.084 2.592 14.064 1.00 97.38 100 ASN A CA 1
ATOM 797 C C . ASN A 1 100 ? -9.983 3.674 14.187 1.00 97.38 100 ASN A C 1
ATOM 799 O O . ASN A 1 100 ? -9.967 4.456 15.137 1.00 97.38 100 ASN A O 1
ATOM 803 N N . GLY A 1 101 ? -8.982 3.650 13.297 1.00 97.00 101 GLY A N 1
ATOM 804 C CA . GLY A 1 101 ? -7.819 4.546 13.343 1.00 97.00 101 GLY A CA 1
ATOM 805 C C . GLY A 1 101 ? -6.851 4.321 14.517 1.00 97.00 101 GLY A C 1
ATOM 806 O O . GLY A 1 101 ? -5.974 5.156 14.761 1.00 97.00 101 GLY A O 1
ATOM 807 N N . SER A 1 102 ? -6.983 3.213 15.252 1.00 97.56 102 SER A N 1
ATOM 808 C CA . SER A 1 102 ? -6.137 2.888 16.401 1.00 97.56 102 SER A CA 1
ATOM 809 C C . SER A 1 102 ? -4.753 2.405 15.972 1.00 97.56 102 SER A C 1
ATOM 811 O O . SER A 1 102 ? -4.613 1.445 15.221 1.00 97.56 102 SER A O 1
ATOM 813 N N . THR A 1 103 ? -3.704 3.004 16.534 1.00 97.62 103 THR A N 1
ATOM 814 C CA . THR A 1 103 ? -2.312 2.548 16.357 1.00 97.62 103 THR A CA 1
ATOM 815 C C . THR A 1 103 ? -1.927 1.401 17.297 1.00 97.62 103 THR A C 1
ATOM 817 O O . THR A 1 103 ? -0.826 0.863 17.182 1.00 97.62 103 THR A O 1
ATOM 820 N N . LYS A 1 104 ? -2.826 1.021 18.218 1.00 96.94 104 LYS A N 1
ATOM 821 C CA . LYS A 1 104 ? -2.673 -0.123 19.134 1.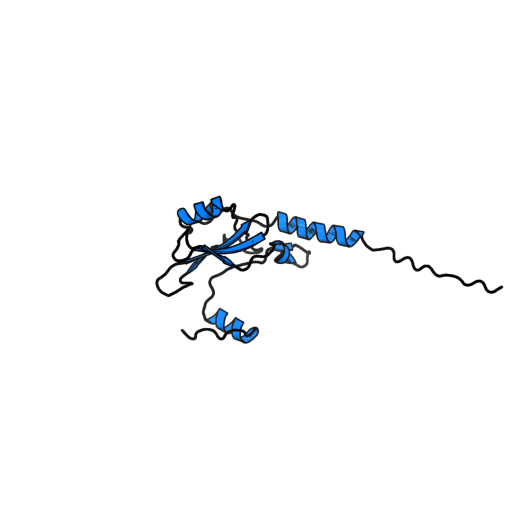00 96.94 104 LYS A CA 1
ATOM 822 C C . LYS A 1 104 ? -3.338 -1.393 18.596 1.00 96.94 104 LYS A C 1
ATOM 824 O O . LYS A 1 104 ? -2.912 -2.486 18.944 1.00 96.94 104 LYS A O 1
ATOM 829 N N . LEU A 1 105 ? -4.364 -1.246 17.756 1.00 96.12 105 LEU A N 1
ATOM 830 C CA . LEU A 1 105 ? -5.111 -2.346 17.144 1.00 96.12 105 LEU A CA 1
ATOM 831 C C . LEU A 1 105 ? -4.833 -2.363 15.642 1.00 96.12 105 LEU A C 1
ATOM 833 O O . LEU A 1 105 ? -5.598 -1.813 14.851 1.00 96.12 105 LEU A O 1
ATOM 837 N N . VAL A 1 106 ? -3.708 -2.975 15.272 1.00 98.12 106 VAL A N 1
ATOM 838 C CA . VAL A 1 106 ? -3.251 -3.062 13.882 1.00 98.12 106 VAL A CA 1
ATOM 839 C C . VAL A 1 106 ? -3.173 -4.525 13.470 1.00 98.12 106 VAL A C 1
ATOM 841 O O . VAL A 1 106 ? -2.430 -5.287 14.084 1.00 98.12 106 VAL A O 1
ATOM 844 N N . ALA A 1 107 ? -3.922 -4.911 12.438 1.00 98.44 107 ALA A N 1
ATOM 845 C CA . ALA A 1 107 ? -3.747 -6.207 11.786 1.00 98.44 107 ALA A CA 1
ATOM 846 C C . ALA A 1 107 ? -2.710 -6.096 10.661 1.00 98.44 107 ALA A C 1
ATOM 848 O O . ALA A 1 107 ? -2.630 -5.065 9.995 1.00 98.44 107 ALA A O 1
ATOM 849 N N . GLU A 1 108 ? -1.941 -7.159 10.437 1.00 98.50 108 GLU A N 1
ATOM 850 C CA . GLU A 1 108 ? -1.026 -7.303 9.302 1.00 98.50 108 GLU A CA 1
ATOM 851 C C . GLU A 1 108 ? -1.423 -8.561 8.528 1.00 98.50 108 GLU A C 1
ATOM 853 O O . GLU A 1 108 ? -1.443 -9.653 9.094 1.00 98.50 108 GLU A O 1
ATOM 858 N N . ILE A 1 109 ? -1.779 -8.409 7.252 1.00 98.12 109 ILE A N 1
ATOM 859 C CA . ILE A 1 109 ? -2.247 -9.513 6.403 1.00 98.12 109 ILE A CA 1
ATOM 860 C C . ILE A 1 109 ? -1.581 -9.476 5.028 1.00 98.12 109 ILE A C 1
ATOM 862 O O . ILE A 1 109 ? -1.001 -8.464 4.631 1.00 98.12 109 ILE A O 1
ATOM 866 N N . ALA A 1 110 ? -1.688 -10.586 4.292 1.00 97.81 110 ALA A N 1
ATOM 867 C CA . ALA A 1 110 ? -1.181 -10.728 2.928 1.00 97.81 110 ALA A CA 1
ATOM 868 C C . ALA A 1 110 ? 0.293 -10.292 2.802 1.00 97.81 110 ALA A C 1
ATOM 870 O O . ALA A 1 110 ? 0.646 -9.457 1.978 1.00 97.81 110 ALA A O 1
ATOM 871 N N . ARG A 1 111 ? 1.175 -10.800 3.660 1.00 98.50 111 ARG A N 1
ATOM 872 C CA . ARG A 1 111 ? 2.612 -10.544 3.518 1.00 98.50 111 ARG A CA 1
ATOM 873 C C . ARG A 1 111 ? 3.145 -11.245 2.262 1.00 98.50 111 ARG A C 1
ATOM 875 O O . ARG A 1 111 ? 2.814 -12.405 2.054 1.00 98.50 111 ARG A O 1
ATOM 882 N N . SER A 1 112 ? 3.954 -10.558 1.459 1.00 98.56 112 SER A N 1
ATOM 883 C CA . SER A 1 112 ? 4.597 -11.115 0.262 1.00 98.56 112 SER A CA 1
ATOM 884 C C . SER A 1 112 ? 5.777 -10.252 -0.182 1.00 98.56 112 SER A C 1
ATOM 886 O O . SER A 1 112 ? 5.791 -9.055 0.120 1.00 98.56 112 SER A O 1
ATOM 888 N N . ASP A 1 113 ? 6.733 -10.825 -0.912 1.00 98.38 113 ASP A N 1
ATOM 889 C CA . ASP A 1 113 ? 7.826 -10.048 -1.500 1.00 98.38 113 ASP A CA 1
ATOM 890 C C . ASP A 1 113 ? 7.294 -9.137 -2.616 1.00 98.38 113 ASP A C 1
ATOM 892 O O . ASP A 1 113 ? 6.416 -9.528 -3.386 1.00 98.38 113 ASP A O 1
ATOM 896 N N . ASP A 1 114 ? 7.819 -7.913 -2.717 1.00 98.44 114 ASP A N 1
ATOM 897 C CA . ASP A 1 114 ? 7.372 -6.944 -3.727 1.00 98.44 114 ASP A CA 1
ATOM 898 C C . ASP A 1 114 ? 7.690 -7.425 -5.149 1.00 98.44 114 ASP A C 1
ATOM 900 O O . ASP A 1 114 ? 6.883 -7.240 -6.060 1.00 98.44 114 ASP A O 1
ATOM 904 N N . LYS A 1 115 ? 8.829 -8.111 -5.316 1.00 97.44 115 LYS A N 1
ATOM 905 C CA . LYS A 1 115 ? 9.267 -8.698 -6.589 1.00 97.44 115 LYS A CA 1
ATOM 906 C C . LYS A 1 115 ? 8.258 -9.691 -7.179 1.00 97.44 115 LYS A C 1
ATOM 908 O O . LYS A 1 115 ? 8.211 -9.853 -8.392 1.00 97.44 115 LYS A O 1
ATOM 913 N N . ASP A 1 116 ? 7.438 -10.324 -6.336 1.00 97.75 116 ASP A N 1
ATOM 914 C CA . ASP A 1 116 ? 6.424 -11.293 -6.770 1.00 97.75 116 ASP A CA 1
ATOM 915 C C . ASP A 1 116 ? 5.207 -10.601 -7.419 1.00 97.75 116 ASP A C 1
ATOM 917 O O . ASP A 1 116 ? 4.338 -11.263 -7.980 1.00 97.75 116 ASP A O 1
ATOM 921 N N . TYR A 1 117 ? 5.148 -9.266 -7.358 1.00 97.94 117 TYR A N 1
ATOM 922 C CA . TYR A 1 117 ? 4.146 -8.424 -8.016 1.00 97.94 117 TYR A CA 1
ATOM 923 C C . TYR A 1 117 ? 4.771 -7.517 -9.072 1.00 97.94 117 TYR A C 1
ATOM 925 O O . TYR A 1 117 ? 4.219 -6.471 -9.407 1.00 97.94 117 TYR A O 1
ATOM 933 N N . LEU A 1 118 ? 5.938 -7.879 -9.589 1.00 97.75 118 LEU A N 1
ATOM 934 C CA . LEU A 1 118 ? 6.434 -7.283 -10.814 1.00 97.75 118 LEU A CA 1
ATOM 935 C C . LEU A 1 118 ? 5.834 -8.017 -12.008 1.00 97.75 118 LEU A C 1
ATOM 937 O O . LEU A 1 118 ? 5.659 -9.234 -11.984 1.00 97.75 118 LEU A O 1
ATOM 941 N N . GLN A 1 119 ? 5.583 -7.287 -13.087 1.00 96.19 119 GLN A N 1
ATOM 942 C CA . GLN A 1 119 ? 5.171 -7.866 -14.362 1.00 96.19 119 GLN A CA 1
ATOM 943 C C . GLN A 1 119 ? 5.671 -7.023 -15.530 1.00 96.19 119 GLN A C 1
ATOM 945 O O . GLN A 1 119 ? 5.981 -5.846 -15.355 1.00 96.19 119 GLN A O 1
ATOM 950 N N . THR A 1 120 ? 5.734 -7.617 -16.719 1.00 96.19 120 THR A N 1
ATOM 951 C CA . THR A 1 120 ? 5.956 -6.866 -17.957 1.00 96.19 120 THR A CA 1
ATOM 952 C C . THR A 1 120 ? 4.739 -5.985 -18.244 1.00 96.19 120 THR A C 1
ATOM 954 O O . THR A 1 120 ? 3.608 -6.465 -18.173 1.00 96.19 120 THR A O 1
ATOM 957 N N . ILE A 1 121 ? 4.963 -4.700 -18.524 1.00 95.25 121 ILE A N 1
ATOM 958 C CA . ILE A 1 121 ? 3.899 -3.687 -18.657 1.00 95.25 121 ILE A CA 1
ATOM 959 C C . ILE A 1 121 ? 3.728 -3.152 -20.083 1.00 95.25 121 ILE A C 1
ATOM 961 O O . ILE A 1 121 ? 2.771 -2.426 -20.339 1.00 95.25 121 ILE A O 1
ATOM 965 N N . ASP A 1 122 ? 4.628 -3.508 -21.001 1.00 92.75 122 ASP A N 1
ATOM 966 C CA . ASP A 1 122 ? 4.541 -3.187 -22.426 1.00 92.75 122 ASP A CA 1
ATOM 967 C C . ASP A 1 122 ? 5.340 -4.176 -23.295 1.00 92.75 122 ASP A C 1
ATOM 969 O O . ASP A 1 122 ? 6.110 -5.000 -22.795 1.00 92.75 122 ASP A O 1
ATOM 973 N N . ASP A 1 123 ? 5.182 -4.058 -24.614 1.00 92.69 123 ASP A N 1
ATOM 974 C CA . ASP A 1 123 ? 5.828 -4.924 -25.611 1.00 92.69 123 ASP A CA 1
ATOM 975 C C . ASP A 1 123 ? 7.350 -4.714 -25.712 1.00 92.69 123 ASP A C 1
ATOM 977 O O . ASP A 1 123 ? 8.049 -5.496 -26.358 1.00 92.69 123 ASP A O 1
ATOM 981 N N . THR A 1 124 ? 7.891 -3.670 -25.073 1.00 91.94 124 THR A N 1
ATOM 982 C CA . THR A 1 124 ? 9.338 -3.401 -25.041 1.00 91.94 124 THR A CA 1
ATOM 983 C C . THR A 1 124 ? 10.044 -4.135 -23.900 1.00 91.94 124 THR A C 1
ATOM 985 O O . THR A 1 124 ? 11.276 -4.152 -23.834 1.00 91.94 124 THR A O 1
ATOM 988 N N . GLY A 1 125 ? 9.276 -4.793 -23.025 1.00 91.69 125 GLY A N 1
ATOM 989 C CA . GLY A 1 125 ? 9.795 -5.548 -21.893 1.00 91.69 125 GLY A CA 1
ATOM 990 C C . GLY A 1 125 ? 10.033 -4.699 -20.648 1.00 91.69 125 GLY A C 1
ATOM 991 O O . GLY A 1 125 ? 10.764 -5.147 -19.762 1.00 91.69 125 GLY A O 1
ATOM 992 N N . ASN A 1 126 ? 9.442 -3.500 -20.552 1.00 94.56 126 ASN A N 1
ATOM 993 C CA . ASN A 1 126 ? 9.491 -2.732 -19.310 1.00 94.56 126 ASN A CA 1
ATOM 994 C C . ASN A 1 126 ? 8.767 -3.495 -18.199 1.00 94.56 126 ASN A C 1
ATOM 996 O O . ASN A 1 126 ? 7.751 -4.149 -18.435 1.00 94.56 126 ASN A O 1
ATOM 1000 N N . ILE A 1 127 ? 9.299 -3.413 -16.981 1.00 97.56 127 ILE A N 1
ATOM 1001 C CA . ILE A 1 127 ? 8.792 -4.138 -15.814 1.00 97.56 127 ILE A CA 1
ATOM 1002 C C . ILE A 1 127 ? 8.254 -3.127 -14.803 1.00 97.56 127 ILE A C 1
ATOM 1004 O O . ILE A 1 127 ? 8.908 -2.126 -14.512 1.00 97.56 127 ILE A O 1
ATOM 1008 N N . GLY A 1 128 ? 7.074 -3.396 -14.250 1.00 97.44 128 GLY A N 1
ATOM 1009 C CA . GLY A 1 128 ? 6.423 -2.525 -13.278 1.00 97.44 128 GLY A CA 1
ATOM 1010 C C . GLY A 1 128 ? 5.746 -3.285 -12.145 1.00 97.44 128 GLY A C 1
ATOM 1011 O O . GLY A 1 128 ? 5.317 -4.426 -12.306 1.00 97.44 128 GLY A O 1
ATOM 1012 N N . PHE A 1 129 ? 5.632 -2.622 -10.995 1.00 98.25 129 PHE A N 1
ATOM 1013 C CA . PHE A 1 129 ? 4.956 -3.137 -9.805 1.00 98.25 129 PHE A CA 1
ATOM 1014 C C . PHE A 1 129 ? 3.433 -3.062 -9.944 1.00 98.25 129 PHE A C 1
ATOM 1016 O O . PHE A 1 129 ? 2.899 -2.010 -10.281 1.00 98.25 129 PHE A O 1
ATOM 1023 N N . SER A 1 130 ? 2.716 -4.152 -9.679 1.00 97.44 130 SER A N 1
ATOM 1024 C CA . SER A 1 130 ? 1.277 -4.283 -9.953 1.00 97.44 130 SER A CA 1
ATOM 1025 C C . SER A 1 130 ? 0.405 -4.430 -8.707 1.00 97.44 130 SER A C 1
ATOM 1027 O O . SER A 1 130 ? -0.822 -4.394 -8.804 1.00 97.44 130 SER A O 1
ATOM 1029 N N . ARG A 1 131 ? 1.001 -4.577 -7.518 1.00 98.19 131 ARG A N 1
ATOM 1030 C CA . ARG A 1 131 ? 0.230 -4.801 -6.293 1.00 98.19 131 ARG A CA 1
ATOM 1031 C C . ARG A 1 131 ? -0.521 -3.547 -5.859 1.00 98.19 131 ARG A C 1
ATOM 1033 O O . ARG A 1 131 ? 0.092 -2.531 -5.524 1.00 98.19 131 ARG A O 1
ATOM 1040 N N . ALA A 1 132 ? -1.840 -3.667 -5.754 1.00 97.25 132 ALA A N 1
ATOM 1041 C CA . ALA A 1 132 ? -2.703 -2.585 -5.310 1.00 97.25 132 ALA A CA 1
ATOM 1042 C C . ALA A 1 132 ? -3.714 -3.021 -4.243 1.00 97.25 132 ALA A C 1
ATOM 1044 O O . ALA A 1 132 ? -4.135 -4.177 -4.186 1.00 97.25 132 ALA A O 1
ATOM 1045 N N . ILE A 1 133 ? -4.132 -2.059 -3.425 1.00 97.00 133 ILE A N 1
ATOM 1046 C CA . ILE A 1 133 ? -5.380 -2.092 -2.668 1.00 97.00 133 ILE A CA 1
ATOM 1047 C C . ILE A 1 133 ? -6.233 -0.894 -3.076 1.00 97.00 133 ILE A C 1
ATOM 1049 O O . ILE A 1 133 ? -5.722 0.218 -3.218 1.00 97.00 133 ILE A O 1
ATOM 1053 N N . ASP A 1 134 ? -7.533 -1.123 -3.227 1.00 93.19 134 ASP A N 1
ATOM 1054 C CA . ASP A 1 134 ? -8.493 -0.079 -3.570 1.00 93.19 134 ASP A CA 1
ATOM 1055 C C . ASP A 1 134 ? -9.863 -0.358 -2.936 1.00 93.19 134 ASP A C 1
ATOM 1057 O O . ASP A 1 134 ? -10.172 -1.484 -2.531 1.00 93.19 134 ASP A O 1
ATOM 1061 N N . VAL A 1 135 ? -10.685 0.683 -2.834 1.00 90.25 135 VAL A N 1
ATOM 1062 C CA . VAL A 1 135 ? -12.085 0.578 -2.436 1.00 90.25 135 VAL A CA 1
ATOM 1063 C C . VAL A 1 135 ? -12.910 0.235 -3.670 1.00 90.25 135 VAL A C 1
ATOM 1065 O O . VAL A 1 135 ? -13.037 1.032 -4.593 1.00 90.25 135 VAL A O 1
ATOM 1068 N N . VAL A 1 136 ? -13.531 -0.943 -3.663 1.00 89.56 136 VAL A N 1
ATOM 1069 C CA . VAL A 1 136 ? -14.379 -1.404 -4.767 1.00 89.56 136 VAL A CA 1
ATOM 1070 C C . VAL A 1 136 ? -15.854 -1.417 -4.383 1.00 89.56 136 VAL A C 1
ATOM 1072 O O . VAL A 1 136 ? -16.231 -1.720 -3.251 1.00 89.56 136 VAL A O 1
ATOM 1075 N N . GLY A 1 137 ? -16.709 -1.086 -5.350 1.00 88.31 137 GLY A N 1
ATOM 1076 C CA . GLY A 1 137 ? -18.157 -1.099 -5.176 1.00 88.31 137 GLY A CA 1
ATOM 1077 C C . GLY A 1 137 ? -18.770 -2.498 -5.275 1.00 88.31 137 GLY A C 1
ATOM 1078 O O . GLY A 1 137 ? -18.157 -3.454 -5.756 1.00 88.31 137 GLY A O 1
ATOM 1079 N N . LYS A 1 138 ? -20.047 -2.596 -4.892 1.00 89.81 138 LYS A N 1
ATOM 1080 C CA . LYS A 1 138 ? -20.847 -3.829 -4.973 1.00 89.81 138 LYS A CA 1
ATOM 1081 C C . LYS A 1 138 ? -20.804 -4.467 -6.365 1.00 89.81 138 LYS A C 1
ATOM 1083 O O . LYS A 1 138 ? -20.620 -5.674 -6.474 1.00 89.81 138 LYS A O 1
ATOM 1088 N N . SER A 1 139 ? -20.940 -3.675 -7.431 1.00 91.56 139 SER A N 1
ATOM 1089 C CA . SER A 1 139 ? -20.911 -4.179 -8.812 1.00 91.56 139 SER A CA 1
ATOM 1090 C C . SER A 1 139 ? -19.622 -4.944 -9.122 1.00 91.56 139 SER A C 1
ATOM 1092 O O . SER A 1 139 ? -19.698 -6.053 -9.646 1.00 91.56 139 SER A O 1
ATOM 1094 N N . HIS A 1 140 ? -18.470 -4.394 -8.730 1.00 91.75 140 HIS A N 1
ATOM 1095 C CA . HIS A 1 140 ? -17.164 -5.025 -8.896 1.00 91.75 140 HIS A CA 1
ATOM 1096 C C . HIS A 1 140 ? -17.068 -6.326 -8.092 1.00 91.75 140 HIS A C 1
ATOM 1098 O O . HIS A 1 140 ? -16.716 -7.359 -8.648 1.00 91.75 140 HIS A O 1
ATOM 1104 N N . ILE A 1 141 ? -17.459 -6.310 -6.812 1.00 91.00 141 ILE A N 1
ATOM 1105 C CA . ILE A 1 141 ? -17.447 -7.507 -5.951 1.00 91.00 141 ILE A CA 1
ATOM 1106 C C . ILE A 1 141 ? -18.287 -8.637 -6.565 1.00 91.00 141 ILE A C 1
ATOM 1108 O O . ILE A 1 141 ? -17.839 -9.780 -6.647 1.00 91.00 141 ILE A O 1
ATOM 1112 N N . PHE A 1 142 ? -19.501 -8.327 -7.030 1.00 93.69 142 PHE A N 1
ATOM 1113 C CA . PHE A 1 142 ? -20.381 -9.321 -7.643 1.00 93.69 142 PHE A CA 1
ATOM 1114 C C . PHE A 1 142 ? -19.893 -9.782 -9.022 1.00 93.69 142 PHE A C 1
ATOM 1116 O O . PHE A 1 142 ? -20.094 -10.945 -9.359 1.00 93.69 142 PHE A O 1
ATOM 1123 N N . ALA A 1 143 ? -19.272 -8.908 -9.820 1.00 93.69 143 ALA A N 1
ATOM 1124 C CA . ALA A 1 143 ? -18.646 -9.301 -11.083 1.00 93.69 143 ALA A CA 1
ATOM 1125 C C . ALA A 1 143 ? -17.492 -10.280 -10.843 1.00 93.69 143 ALA A C 1
ATOM 1127 O O . ALA A 1 143 ? -17.495 -11.365 -11.414 1.00 93.69 143 ALA A O 1
ATOM 1128 N N . HIS A 1 144 ? -16.600 -9.951 -9.910 1.00 92.69 144 HIS A N 1
ATOM 1129 C CA . HIS A 1 144 ? -15.457 -10.786 -9.556 1.00 92.69 144 HIS A CA 1
ATOM 1130 C C . HIS A 1 144 ? -15.891 -12.149 -8.985 1.00 92.69 144 HIS A C 1
ATOM 1132 O O . HIS A 1 144 ? -15.344 -13.178 -9.363 1.00 92.69 144 HIS A O 1
ATOM 1138 N N . TYR A 1 145 ? -16.935 -12.188 -8.144 1.00 93.88 145 TYR A N 1
ATOM 1139 C CA . TYR A 1 145 ? -17.520 -13.450 -7.666 1.00 93.88 145 TYR A CA 1
ATOM 1140 C C . TYR A 1 145 ? -18.090 -14.310 -8.805 1.00 93.88 145 TYR A C 1
ATOM 1142 O O . TYR A 1 145 ? -17.939 -15.529 -8.777 1.00 93.88 145 TYR A O 1
ATOM 1150 N N . ARG A 1 146 ? -18.749 -13.704 -9.804 1.00 95.19 146 ARG A N 1
ATOM 1151 C CA . ARG A 1 146 ? -19.272 -14.450 -10.963 1.00 95.19 146 ARG A CA 1
ATOM 1152 C C . ARG A 1 146 ? -18.159 -15.037 -11.828 1.00 95.19 146 ARG A C 1
ATOM 1154 O O . ARG A 1 146 ? -18.364 -16.095 -12.406 1.00 95.19 146 ARG A O 1
ATOM 1161 N N . GLU A 1 147 ? -17.028 -14.348 -11.922 1.00 96.81 147 GLU A N 1
ATOM 1162 C CA . GLU A 1 147 ? -15.902 -14.747 -12.767 1.00 96.81 147 GLU A CA 1
ATOM 1163 C C . GLU A 1 147 ? -14.998 -15.788 -12.091 1.00 96.81 147 GLU A C 1
ATOM 1165 O O . GLU A 1 147 ? -14.649 -16.789 -12.708 1.00 96.81 147 GLU A O 1
ATOM 1170 N N . TYR A 1 148 ? -14.671 -15.595 -10.809 1.00 94.94 148 TYR A N 1
ATOM 1171 C CA . TYR A 1 148 ? -13.661 -16.395 -10.105 1.00 94.94 148 TYR A CA 1
ATOM 1172 C C . TYR A 1 148 ? -14.218 -17.251 -8.953 1.00 94.94 148 TYR A C 1
ATOM 1174 O O . TYR A 1 148 ? -13.500 -18.075 -8.386 1.00 94.94 148 TYR A O 1
ATOM 1182 N N . GLY A 1 149 ? -15.492 -17.089 -8.584 1.00 93.06 149 GLY A N 1
ATOM 1183 C CA . GLY A 1 149 ? -16.122 -17.825 -7.485 1.00 93.06 149 GLY A CA 1
ATOM 1184 C C . GLY A 1 149 ? -15.697 -17.352 -6.086 1.00 93.06 149 GLY A C 1
ATOM 1185 O O . GLY A 1 149 ? -15.398 -16.181 -5.859 1.00 93.06 149 GLY A O 1
ATOM 1186 N N . GLY A 1 150 ? -15.727 -18.264 -5.107 1.00 88.88 150 GLY A N 1
ATOM 1187 C CA . GLY A 1 150 ? -15.356 -18.001 -3.708 1.00 88.88 150 GLY A CA 1
ATOM 1188 C C . GLY A 1 150 ? -16.545 -17.838 -2.754 1.00 88.88 150 GLY A C 1
ATOM 1189 O O . GLY A 1 150 ? -17.636 -18.364 -2.980 1.00 88.88 150 GLY A O 1
ATOM 1190 N N . ARG A 1 151 ? -16.337 -17.133 -1.633 1.00 89.81 151 ARG A N 1
ATOM 1191 C CA . ARG A 1 151 ? -17.410 -16.871 -0.660 1.00 89.81 151 ARG A CA 1
ATOM 1192 C C . ARG A 1 151 ? -18.435 -15.924 -1.282 1.00 89.81 151 ARG A C 1
ATOM 1194 O O . ARG A 1 151 ? -18.081 -14.821 -1.688 1.00 89.81 151 ARG A O 1
ATOM 1201 N N . LYS A 1 152 ? -19.706 -16.341 -1.302 1.00 91.31 152 LYS A N 1
ATOM 1202 C CA . LYS A 1 152 ? -20.810 -15.526 -1.824 1.00 91.31 152 LYS A CA 1
ATOM 1203 C C . LYS A 1 152 ? -20.852 -14.159 -1.111 1.00 91.31 152 LYS A C 1
ATOM 1205 O O . LYS A 1 152 ? -20.931 -14.145 0.121 1.00 91.31 152 LYS A O 1
ATOM 1210 N N . PRO A 1 153 ? -20.803 -13.034 -1.850 1.00 88.31 153 PRO A N 1
ATOM 1211 C CA . PRO A 1 153 ? -20.885 -11.701 -1.264 1.00 88.31 153 PRO A CA 1
ATOM 1212 C C . PRO A 1 153 ? -22.213 -11.452 -0.544 1.00 88.31 153 PRO A C 1
ATOM 1214 O O . PRO A 1 153 ? -23.250 -11.996 -0.933 1.00 88.31 153 PRO A O 1
ATOM 1217 N N . SER A 1 154 ? -22.178 -10.584 0.472 1.00 82.62 154 SER A N 1
ATOM 1218 C CA . SER A 1 154 ? -23.394 -10.065 1.107 1.00 82.62 154 SER A CA 1
ATOM 1219 C C . SER A 1 154 ? -24.273 -9.353 0.067 1.00 82.62 154 SER A C 1
ATOM 1221 O O . SER A 1 154 ? -23.743 -8.611 -0.768 1.00 82.62 154 SER A O 1
ATOM 1223 N N . PRO A 1 155 ? -25.602 -9.553 0.092 1.00 76.62 155 PRO A N 1
ATOM 1224 C CA . PRO A 1 155 ? -26.518 -8.769 -0.727 1.00 76.62 155 PRO A CA 1
ATOM 1225 C C . PRO A 1 155 ? -26.643 -7.311 -0.248 1.00 76.62 155 PRO A C 1
ATOM 1227 O O . PRO A 1 155 ? -27.033 -6.466 -1.057 1.00 76.62 155 PRO A O 1
ATOM 1230 N N . ASP A 1 156 ? -26.284 -7.022 1.007 1.00 63.34 156 ASP A N 1
ATOM 1231 C CA . ASP A 1 156 ? -26.500 -5.743 1.709 1.00 63.34 156 ASP A CA 1
ATOM 1232 C C . ASP A 1 156 ? -25.276 -4.825 1.775 1.00 63.34 156 ASP A C 1
ATOM 1234 O O . ASP A 1 156 ? -24.142 -5.355 1.855 1.00 63.34 156 ASP A O 1
#

Foldseek 3Di:
DDDDDDDPPPPPDPPPVVVVVVVQLVVQLVVFDWAQLVLDPPQDPVVSVLCVVVVWTATDWPPDPDDAQWDWDQPPHPPAIKIWHFTDDPQKTWIWICTSVHSVDIDTHDIDGQSVQWDQDDPVRHIIGHDHDDDDDPVVVVVCCVVPNDDDDDPD

Secondary structure (DSSP, 8-state):
--------------HHHHHHHHHHHHHHHHHS-EE-GGG-TTS-HHHHHHHHHTT-BEE--TT--S--SEEEE--SSTT--EEEEEEEETTEEEEEEEGGG-SSSEEEEEEEEGGGGEEE-STT--EEE--------HHHHHHHHHHH--SPPP--

Sequence (156 aa):
MKLSTLIFVVFVLTFAQQANAQDKWQIADEATLRLKPTAFSQLPKNIVLSLQKRSCTVPQTFGNSTPHNVIRGQIARRGQFDWAILCSRNRVSSILVFWNGSTKLVAEIARSDDKDYLQTIDDTGNIGFSRAIDVVGKSHIFAHYREYGGRKPSPD